Protein AF-A0A7H4PYS3-F1 (afdb_monomer_lite)

Secondary structure (DSSP, 8-state):
------S---------HHHHHHHTT---------------------------------------STT-SS--S------------------

Foldseek 3Di:
DDDPDPPPPPPPDPDPPVNVCVVVPHDPDDDDPPPPPDDDDDDPDDDDDDDDDDDDDDDDDDDWCPPDDDDDPTDDDDDDDDDDDDDDDDD

Sequence (91 aa):
MKTLMIKDLSHTEQLDGSAMRAVRGGYVFPTNNYFNFSPITVDTSKHVYADQSIASLMSVQVSTGDGSAFLNNVTSNVNPSIDAKNTINVS

Radius of gyration: 51.31 Å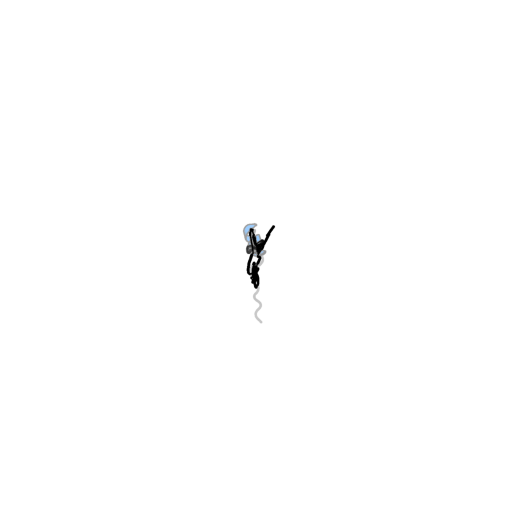; chains: 1; bounding box: 71×24×144 Å

Structure (mmCIF, N/CA/C/O backbone):
data_AF-A0A7H4PYS3-F1
#
_entry.id   AF-A0A7H4PYS3-F1
#
loop_
_atom_site.group_PDB
_atom_site.id
_atom_site.type_symbol
_atom_site.label_atom_id
_atom_site.label_alt_id
_atom_site.label_comp_id
_atom_site.label_asym_id
_atom_site.label_entity_id
_atom_site.label_seq_id
_atom_site.pdbx_PDB_ins_code
_atom_site.Cartn_x
_atom_site.Cartn_y
_atom_site.Cartn_z
_atom_site.occupancy
_atom_site.B_iso_or_equiv
_atom_site.auth_seq_id
_atom_site.auth_comp_id
_atom_site.auth_asym_id
_atom_site.auth_atom_id
_atom_site.pdbx_PDB_model_num
ATOM 1 N N . MET A 1 1 ? 28.999 -8.766 -104.320 1.00 47.69 1 MET A N 1
ATOM 2 C CA . MET A 1 1 ? 29.607 -8.130 -103.130 1.00 47.69 1 MET A CA 1
ATOM 3 C C . MET A 1 1 ? 30.440 -6.947 -103.594 1.00 47.69 1 MET A C 1
ATOM 5 O O . MET A 1 1 ? 31.257 -7.133 -104.485 1.00 47.69 1 MET A O 1
ATOM 9 N N . LYS A 1 2 ? 30.190 -5.739 -103.075 1.00 53.53 2 LYS A N 1
ATOM 10 C CA . LYS A 1 2 ? 30.911 -4.514 -103.450 1.00 53.53 2 LYS A CA 1
ATOM 11 C C . LYS A 1 2 ? 31.719 -4.074 -102.229 1.00 53.53 2 LYS A C 1
ATOM 13 O O . LYS A 1 2 ? 31.138 -3.632 -101.244 1.00 53.53 2 LYS A O 1
ATOM 18 N N . THR A 1 3 ? 33.027 -4.292 -102.261 1.00 65.06 3 THR A N 1
ATOM 19 C CA . THR A 1 3 ? 33.932 -3.922 -101.166 1.00 65.06 3 THR A CA 1
ATOM 20 C C . THR A 1 3 ? 34.085 -2.405 -101.143 1.00 65.06 3 THR A C 1
ATOM 22 O O . T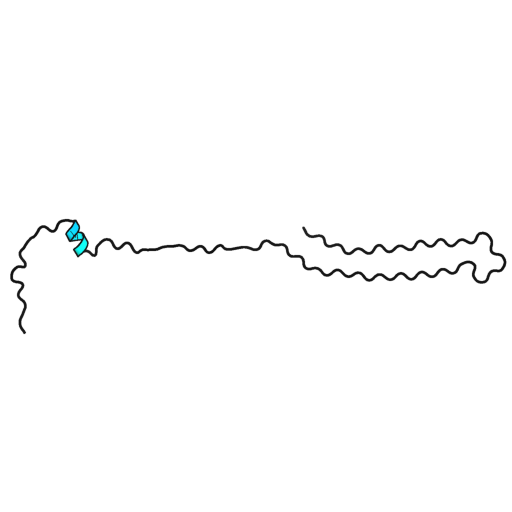HR A 1 3 ? 34.461 -1.807 -102.151 1.00 65.06 3 THR A O 1
ATOM 25 N N . LEU A 1 4 ? 33.771 -1.773 -100.010 1.00 69.56 4 LEU A N 1
ATOM 26 C CA . LEU A 1 4 ? 34.064 -0.361 -99.774 1.00 69.56 4 LEU A CA 1
ATOM 27 C C . LEU A 1 4 ? 35.578 -0.227 -99.585 1.00 69.56 4 LEU A C 1
ATOM 29 O O . LEU A 1 4 ? 36.108 -0.503 -98.513 1.00 69.56 4 LEU A O 1
ATOM 33 N N . MET A 1 5 ? 36.288 0.123 -100.654 1.00 69.75 5 MET A N 1
ATOM 34 C CA . MET A 1 5 ? 37.710 0.437 -100.576 1.00 69.75 5 MET A CA 1
ATOM 35 C C . MET A 1 5 ? 37.847 1.847 -99.992 1.00 69.75 5 MET A C 1
ATOM 37 O O . MET A 1 5 ? 37.418 2.820 -100.613 1.00 69.75 5 MET A O 1
ATOM 41 N N . ILE A 1 6 ? 38.392 1.947 -98.777 1.00 70.25 6 ILE A N 1
ATOM 42 C CA . ILE A 1 6 ? 38.695 3.232 -98.137 1.00 70.25 6 ILE A CA 1
ATOM 43 C C . ILE A 1 6 ? 39.795 3.889 -98.969 1.00 70.25 6 ILE A C 1
ATOM 45 O O . ILE A 1 6 ? 40.909 3.377 -99.042 1.00 70.25 6 ILE A O 1
ATOM 49 N N . LYS A 1 7 ? 39.445 4.976 -99.661 1.00 63.72 7 LYS A N 1
ATOM 50 C CA . LYS A 1 7 ? 40.302 5.590 -100.681 1.00 63.72 7 LYS A CA 1
ATOM 51 C C . LYS A 1 7 ? 41.451 6.416 -100.090 1.00 63.72 7 LYS A C 1
ATOM 53 O O . LYS A 1 7 ? 42.457 6.571 -100.764 1.00 63.72 7 LYS A O 1
ATOM 58 N N . ASP A 1 8 ? 41.333 6.830 -98.828 1.00 60.91 8 ASP A N 1
ATOM 59 C CA . ASP A 1 8 ? 42.347 7.589 -98.091 1.00 60.91 8 ASP A CA 1
ATOM 60 C C . ASP A 1 8 ? 42.436 7.089 -96.641 1.00 60.91 8 ASP A C 1
ATOM 62 O O . ASP A 1 8 ? 41.837 7.646 -95.726 1.00 60.91 8 ASP A O 1
ATOM 66 N N . LEU A 1 9 ? 43.167 5.991 -96.421 1.00 61.53 9 LEU A N 1
ATOM 67 C CA . LEU A 1 9 ? 43.550 5.544 -95.070 1.00 61.53 9 LEU A CA 1
ATOM 68 C C . LEU A 1 9 ? 44.858 6.214 -94.595 1.00 61.53 9 LEU A C 1
ATOM 70 O O . LEU A 1 9 ? 45.268 6.052 -93.451 1.00 61.53 9 LEU A O 1
ATOM 74 N N . SER A 1 10 ? 45.525 6.964 -95.477 1.00 58.28 10 SER A N 1
ATOM 75 C CA . SER A 1 10 ? 46.858 7.540 -95.270 1.00 58.28 10 SER A CA 1
ATOM 76 C C . SER A 1 10 ? 46.867 9.007 -94.835 1.00 58.28 10 SER A C 1
ATOM 78 O O . SER A 1 10 ? 47.934 9.618 -94.821 1.00 58.28 10 SER A O 1
ATOM 80 N N . HIS A 1 11 ? 45.730 9.597 -94.456 1.00 59.03 11 HIS A N 1
ATOM 81 C CA . HIS A 1 11 ? 45.762 10.890 -93.775 1.00 59.03 11 HIS A CA 1
ATOM 82 C C . HIS A 1 11 ? 46.241 10.696 -92.334 1.00 59.03 11 HIS A C 1
ATOM 84 O O . HIS A 1 11 ? 45.472 10.398 -91.425 1.00 59.03 11 HIS A O 1
ATOM 90 N N . THR A 1 12 ? 47.549 10.854 -92.130 1.00 57.44 12 THR A N 1
ATOM 91 C CA . THR A 1 12 ? 48.159 10.980 -90.805 1.00 57.44 12 THR A CA 1
ATOM 92 C C . THR A 1 12 ? 47.868 12.374 -90.254 1.00 57.44 12 THR A C 1
ATOM 94 O O . THR A 1 12 ? 48.754 13.225 -90.194 1.00 57.44 12 THR A O 1
ATOM 97 N N . GLU A 1 13 ? 46.616 12.648 -89.896 1.00 64.94 13 GLU A N 1
ATOM 98 C CA . GLU A 1 13 ? 46.314 13.820 -89.079 1.00 64.94 13 GLU A CA 1
ATOM 99 C C . GLU A 1 13 ? 46.837 13.563 -87.662 1.00 64.94 13 GLU A C 1
ATOM 101 O O . GLU A 1 13 ? 46.549 12.532 -87.046 1.00 64.94 13 GLU A O 1
ATOM 106 N N . GLN A 1 14 ? 47.662 14.480 -87.149 1.00 67.62 14 GLN A N 1
ATOM 107 C CA . GLN A 1 14 ? 48.077 14.448 -85.751 1.00 67.62 14 GLN A CA 1
ATOM 108 C C . GLN A 1 14 ? 46.851 14.749 -84.890 1.00 67.62 14 GLN A C 1
ATOM 110 O O . GLN A 1 14 ? 46.469 15.900 -84.696 1.00 67.62 14 GLN A O 1
ATOM 115 N N . LEU A 1 15 ? 46.213 13.693 -84.392 1.00 71.25 15 LEU A N 1
ATOM 116 C CA . LEU A 1 15 ? 45.161 13.814 -83.396 1.00 71.25 15 LEU A CA 1
ATOM 117 C C . LEU A 1 15 ? 45.777 14.367 -82.108 1.00 71.25 15 LEU A C 1
ATOM 119 O O . LEU A 1 15 ? 46.597 13.705 -81.468 1.00 71.25 15 LEU A O 1
ATOM 123 N N . ASP A 1 16 ? 45.369 15.576 -81.724 1.00 79.25 16 ASP A N 1
ATOM 124 C CA . ASP A 1 16 ? 45.722 16.159 -80.430 1.00 79.25 16 ASP A CA 1
ATOM 125 C C . ASP A 1 16 ? 45.256 15.244 -79.278 1.00 79.25 16 ASP A C 1
ATOM 127 O O . ASP A 1 16 ? 44.292 14.476 -79.396 1.00 79.25 16 ASP A O 1
ATOM 131 N N . GLY A 1 17 ? 45.942 15.319 -78.135 1.00 74.00 17 GLY A N 1
ATOM 132 C CA . GLY A 1 17 ? 45.702 14.486 -76.960 1.00 74.00 17 GLY A CA 1
ATOM 133 C C . GLY A 1 17 ? 44.241 14.497 -76.502 1.00 74.00 17 GLY A C 1
ATOM 134 O O . GLY A 1 17 ? 43.747 13.477 -76.023 1.00 74.00 17 GLY A O 1
ATOM 135 N N . SER A 1 18 ? 43.521 15.604 -76.710 1.00 74.50 18 SER A N 1
ATOM 136 C CA . SER A 1 18 ? 42.080 15.701 -76.448 1.00 74.50 18 SER A CA 1
ATOM 137 C C . SER A 1 18 ? 41.250 14.770 -77.345 1.00 74.50 18 SER A C 1
ATOM 139 O O . SER A 1 18 ? 40.441 13.981 -76.850 1.00 74.50 18 SER A O 1
ATOM 141 N N . ALA A 1 19 ? 41.510 14.772 -78.654 1.00 75.00 19 ALA A N 1
ATOM 142 C CA . ALA A 1 19 ? 40.834 13.891 -79.605 1.00 75.00 19 ALA A CA 1
ATOM 143 C C . ALA A 1 19 ? 41.175 12.413 -79.338 1.00 75.00 19 ALA A C 1
ATOM 145 O O . ALA A 1 19 ? 40.297 11.549 -79.355 1.00 75.00 19 ALA A O 1
ATOM 146 N N . MET A 1 20 ? 42.426 12.127 -78.958 1.00 77.62 20 MET A N 1
ATOM 147 C CA . MET A 1 20 ? 42.857 10.781 -78.560 1.00 77.62 20 MET A CA 1
ATOM 148 C C . MET A 1 20 ? 42.180 10.267 -77.280 1.00 77.62 20 MET A C 1
ATOM 150 O O . MET A 1 20 ? 42.162 9.053 -77.061 1.00 77.62 20 MET A O 1
ATOM 154 N N . ARG A 1 21 ? 41.631 11.142 -76.424 1.00 72.44 21 ARG A N 1
ATOM 155 C CA . ARG A 1 21 ? 40.827 10.732 -75.254 1.00 72.44 21 ARG A CA 1
ATOM 156 C C . ARG A 1 21 ? 39.414 10.323 -75.654 1.00 72.44 21 ARG A C 1
ATOM 158 O O . ARG A 1 21 ? 38.897 9.366 -75.085 1.00 72.44 21 ARG A O 1
ATOM 165 N N . ALA A 1 22 ? 38.817 10.985 -76.644 1.00 73.38 22 ALA A N 1
ATOM 166 C CA . ALA A 1 22 ? 37.498 10.618 -77.161 1.00 73.38 22 ALA A CA 1
ATOM 167 C C . ALA A 1 22 ? 37.513 9.229 -77.825 1.00 73.38 22 ALA A C 1
ATOM 169 O O . ALA A 1 22 ? 36.640 8.412 -77.547 1.00 73.38 22 ALA A O 1
ATOM 170 N N . VAL A 1 23 ? 38.560 8.916 -78.603 1.00 72.62 23 VAL A N 1
ATOM 171 C CA . VAL A 1 23 ? 38.755 7.585 -79.219 1.00 72.62 23 VAL A CA 1
ATOM 172 C C . VAL A 1 23 ? 38.826 6.466 -78.169 1.00 72.62 23 VAL A C 1
ATOM 174 O O . VAL A 1 23 ? 38.371 5.354 -78.417 1.00 72.62 23 VAL A O 1
ATOM 177 N N . ARG A 1 24 ? 39.371 6.753 -76.979 1.00 68.44 24 ARG A N 1
ATOM 178 C CA . ARG A 1 24 ? 39.557 5.774 -75.891 1.00 68.44 24 ARG A CA 1
ATOM 179 C C . ARG A 1 24 ? 38.391 5.714 -74.893 1.00 68.44 24 ARG A C 1
ATOM 181 O O . ARG A 1 24 ? 38.535 5.086 -73.851 1.00 68.44 24 ARG A O 1
ATOM 188 N N . GLY A 1 25 ? 37.254 6.346 -75.195 1.00 68.69 25 GLY A N 1
ATOM 189 C CA . GLY A 1 25 ? 36.047 6.285 -74.358 1.00 68.69 25 GLY A CA 1
ATOM 190 C C . GLY A 1 25 ? 35.922 7.374 -73.285 1.00 68.69 25 GLY A C 1
ATOM 191 O O . GLY A 1 25 ? 35.019 7.301 -72.458 1.00 68.69 25 GLY A O 1
ATOM 192 N N . GLY A 1 26 ? 36.771 8.408 -73.303 1.00 67.44 26 GLY A N 1
ATOM 193 C CA . GLY A 1 26 ? 36.673 9.540 -72.378 1.00 67.44 26 GLY A CA 1
ATOM 194 C C . GLY A 1 26 ? 36.895 9.180 -70.900 1.00 67.44 26 GLY A C 1
ATOM 195 O O . GLY A 1 26 ? 37.266 8.065 -70.544 1.00 67.44 26 GLY A O 1
ATOM 196 N N . TYR A 1 27 ? 36.714 10.163 -70.015 1.00 61.22 27 TYR A N 1
ATOM 197 C CA . TYR A 1 27 ? 36.764 9.943 -68.568 1.00 61.22 27 TYR A CA 1
ATOM 198 C C . TYR A 1 27 ? 35.402 9.433 -68.093 1.00 61.22 27 TYR A C 1
ATOM 200 O O . TYR A 1 27 ? 34.479 10.215 -67.870 1.00 61.22 27 TYR A O 1
ATOM 208 N N . VAL A 1 28 ? 35.268 8.120 -67.938 1.00 60.94 28 VAL A N 1
ATOM 209 C CA . VAL A 1 28 ? 34.121 7.530 -67.243 1.00 60.94 28 VAL A CA 1
ATOM 210 C C . VAL A 1 28 ? 34.388 7.645 -65.742 1.00 60.94 28 VAL A C 1
ATOM 212 O O . VAL A 1 28 ? 35.043 6.792 -65.153 1.00 60.94 28 VAL A O 1
ATOM 215 N N . PHE A 1 29 ? 33.915 8.725 -65.117 1.00 60.97 29 PHE A N 1
ATOM 216 C CA . PHE A 1 29 ? 33.700 8.753 -63.669 1.00 60.97 29 PHE A CA 1
ATOM 217 C C . PHE A 1 29 ? 32.301 8.186 -63.401 1.00 60.97 29 PHE A C 1
ATOM 219 O O . PHE A 1 29 ? 31.324 8.899 -63.642 1.00 60.97 29 PHE A O 1
ATOM 226 N N . PRO A 1 30 ? 32.150 6.931 -62.933 1.00 59.97 30 PRO A N 1
ATOM 227 C CA . PRO A 1 30 ? 30.857 6.481 -62.459 1.00 59.97 30 PRO A CA 1
ATOM 228 C C . PRO A 1 30 ? 30.473 7.302 -61.222 1.00 59.97 30 PRO A C 1
ATOM 230 O O . PRO A 1 30 ? 31.181 7.380 -60.219 1.00 59.97 30 PRO A O 1
ATOM 233 N N . THR A 1 31 ? 29.348 7.975 -61.397 1.00 61.88 31 THR A N 1
ATOM 234 C CA . THR A 1 31 ? 28.646 8.899 -60.518 1.00 61.88 31 THR A CA 1
ATOM 235 C C . THR A 1 31 ? 28.032 8.205 -59.300 1.00 61.88 31 THR A C 1
ATOM 237 O O . THR A 1 31 ? 27.570 7.074 -59.414 1.00 61.88 31 THR A O 1
ATOM 240 N N . ASN A 1 32 ? 27.886 8.961 -58.206 1.00 58.03 32 ASN A N 1
ATOM 241 C CA . ASN A 1 32 ? 26.957 8.732 -57.089 1.00 58.03 32 ASN A CA 1
ATOM 242 C C . ASN A 1 32 ? 27.246 7.555 -56.145 1.00 58.03 32 ASN A C 1
ATOM 244 O O . ASN A 1 32 ? 26.609 6.513 -56.224 1.00 58.03 32 ASN A O 1
ATOM 248 N N . ASN A 1 33 ? 28.064 7.807 -55.120 1.00 53.44 33 ASN A N 1
ATOM 249 C CA . ASN A 1 33 ? 27.945 7.102 -53.840 1.00 53.44 33 ASN A CA 1
ATOM 250 C C . ASN A 1 33 ? 27.377 8.060 -52.788 1.00 53.44 33 ASN A C 1
ATOM 252 O O . ASN A 1 33 ? 28.086 8.551 -51.911 1.00 53.44 33 ASN A O 1
ATOM 256 N N . TYR A 1 34 ? 26.079 8.348 -52.891 1.00 57.22 34 TYR A N 1
ATOM 257 C CA . TYR A 1 34 ? 25.333 8.906 -51.768 1.00 57.22 34 TYR A CA 1
ATOM 258 C C . TYR A 1 34 ? 25.125 7.783 -50.747 1.00 57.22 34 TYR A C 1
ATOM 260 O O . TYR A 1 34 ? 24.172 7.014 -50.849 1.00 57.22 34 TYR A O 1
ATOM 268 N N . PHE A 1 35 ? 26.029 7.656 -49.775 1.00 61.72 35 PHE A N 1
ATOM 269 C CA . PHE A 1 35 ? 25.774 6.819 -48.605 1.00 61.72 35 PHE A CA 1
ATOM 270 C C . PHE A 1 35 ? 24.642 7.456 -47.793 1.00 61.72 35 PHE A C 1
ATOM 272 O O . PHE A 1 35 ? 24.837 8.446 -47.092 1.00 61.72 35 PHE A O 1
ATOM 279 N N . ASN A 1 36 ? 23.435 6.910 -47.930 1.00 61.38 36 ASN A N 1
ATOM 280 C CA . ASN A 1 36 ? 22.282 7.313 -47.140 1.00 61.38 36 ASN A CA 1
ATOM 281 C C . ASN A 1 36 ? 22.334 6.565 -45.800 1.00 61.38 36 ASN A C 1
ATOM 283 O O . ASN A 1 36 ? 21.826 5.452 -45.671 1.00 61.38 36 ASN A O 1
ATOM 287 N N . PHE A 1 37 ? 23.010 7.145 -44.808 1.00 63.56 37 PHE A N 1
ATOM 288 C CA . PHE A 1 37 ? 22.902 6.673 -43.431 1.00 63.56 37 PHE A CA 1
ATOM 289 C C . PHE A 1 37 ? 21.578 7.192 -42.869 1.00 63.56 37 PHE A C 1
ATOM 291 O O . PHE A 1 37 ? 21.512 8.301 -42.341 1.00 63.56 37 PHE A O 1
ATOM 298 N N . SER A 1 38 ? 20.506 6.413 -43.028 1.00 68.75 38 SER A N 1
ATOM 299 C CA . SER A 1 38 ? 19.275 6.665 -42.277 1.00 68.75 38 SER A CA 1
ATOM 300 C C . SER A 1 38 ? 19.623 6.677 -40.781 1.00 68.75 38 SER A C 1
ATOM 302 O O . SER A 1 38 ? 20.348 5.779 -40.337 1.00 68.75 38 SER A O 1
ATOM 304 N N . PRO A 1 39 ? 19.181 7.675 -39.997 1.00 69.44 39 PRO A N 1
ATOM 305 C CA . PRO A 1 39 ? 19.507 7.730 -38.581 1.00 69.44 39 PRO A CA 1
ATOM 306 C C . PRO A 1 39 ? 18.965 6.485 -37.866 1.00 69.44 39 PRO A C 1
ATOM 308 O O . PRO A 1 39 ? 17.764 6.224 -37.867 1.00 69.44 39 PRO A O 1
ATOM 311 N N . ILE A 1 40 ? 19.863 5.715 -37.246 1.00 71.50 40 ILE A N 1
ATOM 312 C CA . ILE A 1 40 ? 19.503 4.628 -36.332 1.00 71.50 40 ILE A CA 1
ATOM 313 C C . ILE A 1 40 ? 19.135 5.281 -35.001 1.00 71.50 40 ILE A C 1
ATOM 315 O O . ILE A 1 40 ? 20.005 5.750 -34.268 1.00 71.50 40 ILE A O 1
ATOM 319 N N . THR A 1 41 ? 17.845 5.338 -34.690 1.00 76.12 41 THR A N 1
ATOM 320 C CA . THR A 1 41 ? 17.362 5.767 -33.375 1.00 76.12 41 THR A CA 1
ATOM 321 C C . THR A 1 41 ? 17.321 4.563 -32.441 1.00 76.12 41 THR A C 1
ATOM 323 O O . THR A 1 41 ? 16.577 3.615 -32.691 1.00 76.12 41 THR A O 1
ATOM 326 N N . VAL A 1 42 ? 18.116 4.594 -31.370 1.00 72.19 42 VAL A N 1
ATOM 327 C CA . VAL A 1 42 ? 18.054 3.609 -30.282 1.00 72.19 42 VAL A CA 1
ATOM 328 C C . VAL A 1 42 ? 17.227 4.215 -29.158 1.00 72.19 42 VAL A C 1
ATOM 330 O O . VAL A 1 42 ? 17.593 5.257 -28.617 1.00 72.19 42 VAL A O 1
ATOM 333 N N . ASP A 1 43 ? 16.109 3.575 -28.830 1.00 75.00 43 ASP A N 1
ATOM 334 C CA . ASP A 1 43 ? 15.290 3.955 -27.685 1.00 75.00 43 ASP A CA 1
ATOM 335 C C . ASP A 1 43 ? 15.981 3.504 -26.389 1.00 75.00 43 ASP A C 1
ATOM 337 O O . ASP A 1 43 ? 16.198 2.312 -26.166 1.00 75.00 43 ASP A O 1
ATOM 341 N N . THR A 1 44 ? 16.383 4.464 -25.558 1.00 75.50 44 THR A N 1
ATOM 342 C CA . THR A 1 44 ? 17.022 4.232 -24.252 1.00 75.50 44 THR A CA 1
ATOM 343 C C . THR A 1 44 ? 16.046 4.403 -23.089 1.00 75.50 44 THR A C 1
ATOM 345 O O . THR A 1 44 ? 16.459 4.439 -21.926 1.00 75.50 44 THR A O 1
ATOM 348 N N . SER A 1 45 ? 14.750 4.521 -23.382 1.00 77.06 45 SER A N 1
ATOM 349 C CA . SER A 1 45 ? 13.717 4.739 -22.379 1.00 77.06 45 SER A CA 1
ATOM 350 C C . SER A 1 45 ? 13.599 3.533 -21.443 1.00 77.06 45 SER A C 1
ATOM 352 O O . SER A 1 45 ? 13.349 2.402 -21.859 1.00 77.06 45 SER A O 1
ATOM 354 N N . LYS A 1 46 ? 13.747 3.773 -20.137 1.00 74.31 46 LYS A N 1
ATOM 355 C CA . LYS A 1 46 ? 13.413 2.793 -19.097 1.00 74.31 46 LYS A CA 1
ATOM 356 C C . LYS A 1 46 ? 11.910 2.858 -18.838 1.00 74.31 46 LYS A C 1
ATOM 358 O O . LYS A 1 46 ? 11.449 3.687 -18.056 1.00 74.31 46 LYS A O 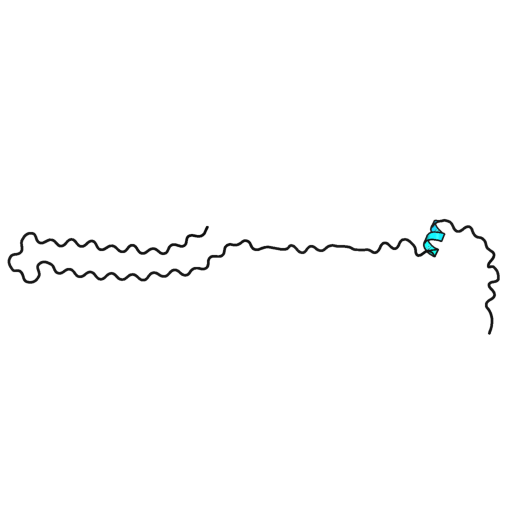1
ATOM 363 N N . HIS A 1 47 ? 11.136 2.015 -19.512 1.00 82.31 47 HIS A N 1
ATOM 364 C CA . HIS A 1 47 ? 9.698 1.937 -19.269 1.00 82.31 47 HIS A CA 1
ATOM 365 C C . HIS A 1 47 ? 9.394 1.018 -18.087 1.00 82.31 47 HIS A C 1
ATOM 367 O O . HIS A 1 47 ? 9.781 -0.149 -18.080 1.00 82.31 47 HIS A O 1
ATOM 373 N N . VAL A 1 48 ? 8.667 1.545 -17.102 1.00 81.00 48 VAL A N 1
ATOM 374 C CA . VAL A 1 48 ? 8.114 0.758 -15.999 1.00 81.00 48 VAL A CA 1
ATOM 375 C C . VAL A 1 48 ? 6.601 0.840 -16.077 1.00 81.00 48 VAL A C 1
ATOM 377 O O . VAL A 1 48 ? 6.011 1.892 -15.845 1.00 81.00 48 VAL A O 1
ATOM 380 N N . TYR A 1 49 ? 5.988 -0.287 -16.418 1.00 88.50 49 TYR A N 1
ATOM 381 C CA . TYR A 1 49 ? 4.546 -0.477 -16.367 1.00 88.50 49 TYR A CA 1
ATOM 382 C C . TYR A 1 49 ? 4.242 -1.297 -15.119 1.00 88.50 49 TYR A C 1
ATOM 384 O O . TYR A 1 49 ? 4.645 -2.455 -15.029 1.00 88.50 49 TYR A O 1
ATOM 392 N N . ALA A 1 50 ? 3.589 -0.685 -14.135 1.00 87.00 50 ALA A N 1
ATOM 393 C CA . ALA A 1 50 ? 3.260 -1.350 -12.885 1.00 87.00 50 ALA A CA 1
ATOM 394 C C . ALA A 1 50 ? 1.865 -0.938 -12.420 1.00 87.00 50 ALA A C 1
ATOM 396 O O . ALA A 1 50 ? 1.597 0.246 -12.220 1.00 87.00 50 ALA A O 1
ATOM 397 N N . ASP A 1 51 ? 1.015 -1.936 -12.204 1.00 90.69 51 ASP A N 1
ATOM 398 C CA . ASP A 1 51 ? -0.263 -1.780 -11.522 1.00 90.69 51 ASP A CA 1
ATOM 399 C C . ASP A 1 51 ? -0.064 -2.080 -10.037 1.00 90.69 51 ASP A C 1
ATOM 401 O O . ASP A 1 51 ? 0.445 -3.138 -9.660 1.00 90.69 51 ASP A O 1
ATOM 405 N N . GLN A 1 52 ? -0.451 -1.144 -9.174 1.00 89.88 52 GLN A N 1
ATOM 406 C CA . GLN A 1 52 ? -0.331 -1.297 -7.730 1.00 89.88 52 GLN A CA 1
ATOM 407 C C . GLN A 1 52 ? -1.696 -1.133 -7.064 1.00 89.88 52 GLN A C 1
ATOM 409 O O . GLN A 1 52 ? -2.232 -0.031 -6.969 1.00 89.88 52 GLN A O 1
ATOM 414 N N . SER A 1 53 ? -2.250 -2.236 -6.562 1.00 94.19 53 SER A N 1
ATOM 415 C CA . SER A 1 53 ? -3.515 -2.258 -5.822 1.00 94.19 53 SER A CA 1
ATOM 416 C C . SER A 1 53 ? -3.287 -2.676 -4.372 1.00 94.19 53 SER A C 1
ATOM 418 O O . SER A 1 53 ? -2.650 -3.697 -4.123 1.00 94.19 53 SER A O 1
ATOM 420 N N . ILE A 1 54 ? -3.839 -1.921 -3.422 1.00 93.56 54 ILE A N 1
ATOM 421 C CA . ILE A 1 54 ? -3.892 -2.293 -2.002 1.00 93.56 54 ILE A CA 1
ATOM 422 C C . ILE A 1 54 ? -5.350 -2.422 -1.591 1.00 93.56 54 ILE A C 1
ATOM 424 O O . ILE A 1 54 ? -6.139 -1.503 -1.801 1.00 93.56 54 ILE A O 1
ATOM 428 N N . ALA A 1 55 ? -5.679 -3.540 -0.951 1.00 94.12 55 ALA A N 1
ATOM 429 C CA . ALA A 1 55 ? -6.937 -3.734 -0.249 1.00 94.12 55 ALA A CA 1
ATOM 430 C C . ALA A 1 55 ? -6.625 -4.040 1.219 1.00 94.12 55 ALA A C 1
ATOM 432 O O . ALA A 1 55 ? -6.063 -5.088 1.532 1.00 94.12 55 ALA A O 1
ATOM 433 N N . SER A 1 56 ? -6.964 -3.116 2.116 1.00 92.62 56 SER A N 1
ATOM 434 C CA . SER A 1 56 ? -6.794 -3.282 3.558 1.00 92.62 56 SER A CA 1
ATOM 435 C C . SER A 1 56 ? -8.153 -3.299 4.252 1.00 92.62 56 SER A C 1
ATOM 437 O O . SER A 1 56 ? -9.027 -2.480 3.975 1.00 92.62 56 SER A O 1
ATOM 439 N N . LEU A 1 57 ? -8.336 -4.256 5.161 1.00 94.38 57 LEU A N 1
ATOM 440 C CA . LEU A 1 57 ? -9.521 -4.367 6.005 1.00 94.38 57 LEU A CA 1
ATOM 441 C C . LEU A 1 57 ? -9.075 -4.403 7.465 1.00 94.38 57 LEU A C 1
ATOM 443 O O . LEU A 1 57 ? -8.247 -5.231 7.841 1.00 94.38 57 LEU A O 1
ATOM 447 N N . MET A 1 58 ? -9.655 -3.529 8.286 1.00 93.12 58 MET A N 1
ATOM 448 C CA . MET A 1 58 ? -9.471 -3.529 9.734 1.00 93.12 58 MET A CA 1
ATOM 449 C C . MET A 1 58 ? -10.798 -3.836 10.410 1.00 93.12 58 MET A C 1
ATOM 451 O O . MET A 1 58 ? -11.770 -3.117 10.200 1.00 93.12 58 MET A O 1
ATOM 455 N N . SER A 1 59 ? -10.832 -4.869 11.246 1.00 94.56 59 SER A N 1
ATOM 456 C CA . SER A 1 59 ? -11.985 -5.169 12.094 1.00 94.56 59 SER A CA 1
ATOM 457 C C . SER A 1 59 ? -11.538 -5.161 13.545 1.00 94.56 59 SER A C 1
ATOM 459 O O . SER A 1 59 ? -10.716 -5.982 13.948 1.00 94.56 59 SER A O 1
ATOM 461 N N . VAL A 1 60 ? -12.065 -4.216 14.321 1.00 93.25 60 VAL A N 1
ATOM 462 C CA . VAL A 1 60 ? -11.724 -4.022 15.732 1.00 93.25 60 VAL A CA 1
ATOM 463 C C . VAL A 1 60 ? -13.004 -4.129 16.542 1.00 93.25 60 VAL A C 1
ATOM 465 O O . VAL A 1 60 ? -13.941 -3.362 16.339 1.00 93.25 60 VAL A O 1
ATOM 468 N N . GLN A 1 61 ? -13.042 -5.103 17.446 1.00 93.56 61 GLN A N 1
ATOM 469 C CA . GLN A 1 61 ? -14.149 -5.322 18.370 1.00 93.56 61 GLN A CA 1
ATOM 470 C C . GLN A 1 61 ? -13.631 -5.130 19.791 1.00 93.56 61 GLN A C 1
ATOM 472 O O . GLN A 1 61 ? -12.606 -5.698 20.165 1.00 93.56 61 GLN A O 1
ATOM 477 N N . VAL A 1 62 ? -14.328 -4.302 20.565 1.00 90.19 62 VAL A N 1
ATOM 478 C CA . VAL A 1 62 ? -13.934 -3.923 21.924 1.00 90.19 62 VAL A CA 1
ATOM 479 C C . VAL A 1 62 ? -15.160 -4.082 22.811 1.00 90.19 62 VAL A C 1
ATOM 481 O O . VAL A 1 62 ? -16.131 -3.350 22.649 1.00 90.19 62 VAL A O 1
ATOM 484 N N . SER A 1 63 ? -15.125 -5.051 23.726 1.00 90.75 63 SER A N 1
ATOM 485 C CA . SER A 1 63 ? -16.130 -5.204 24.782 1.00 90.75 63 SER A CA 1
ATOM 486 C C . SER A 1 63 ? -15.494 -4.803 26.105 1.00 90.75 63 SER A C 1
ATOM 488 O O . SER A 1 63 ? -14.403 -5.262 26.446 1.00 90.75 63 SER A O 1
ATOM 490 N N . THR A 1 64 ? -16.094 -3.855 26.817 1.00 89.00 64 THR A N 1
ATOM 491 C CA . THR A 1 64 ? -15.498 -3.261 28.018 1.00 89.00 64 THR A CA 1
ATOM 492 C C . THR A 1 64 ? -16.580 -2.930 29.016 1.00 89.00 64 THR A C 1
ATOM 494 O O . THR A 1 64 ? -17.520 -2.213 28.694 1.00 89.00 64 THR A O 1
ATOM 497 N N . GLY A 1 65 ? -16.435 -3.453 30.231 1.00 85.62 65 GLY A N 1
ATOM 498 C CA . GLY A 1 65 ? -17.449 -3.303 31.269 1.00 85.62 65 GLY A CA 1
ATOM 499 C C . GLY A 1 65 ? -18.742 -4.082 31.004 1.00 85.62 65 GLY A C 1
ATOM 500 O O . GLY A 1 65 ? -19.768 -3.769 31.600 1.00 85.62 65 GLY A O 1
ATOM 501 N N . ASP A 1 66 ? -18.704 -5.091 30.132 1.00 87.94 66 ASP A N 1
ATOM 502 C CA . ASP A 1 66 ? -19.867 -5.930 29.854 1.00 87.94 66 ASP A CA 1
ATOM 503 C C . ASP A 1 66 ? -20.194 -6.840 31.054 1.00 87.94 66 ASP A C 1
ATOM 505 O O . ASP A 1 66 ? -19.305 -7.393 31.708 1.00 87.94 66 ASP A O 1
ATOM 509 N N . GLY A 1 67 ? -21.482 -6.952 31.378 1.00 84.31 67 GLY A N 1
ATOM 510 C CA . GLY A 1 67 ? -21.995 -7.822 32.440 1.00 84.31 67 GLY A CA 1
ATOM 511 C C . GLY A 1 67 ? -21.661 -7.445 33.893 1.00 84.31 67 GLY A C 1
ATOM 512 O O . GLY A 1 67 ? -21.817 -8.296 34.766 1.00 84.31 67 GLY A O 1
ATOM 513 N N . SER A 1 68 ? -21.206 -6.223 34.202 1.00 86.50 68 SER A N 1
ATOM 514 C CA . SER A 1 68 ? -20.770 -5.877 35.571 1.00 86.50 68 SER A CA 1
ATOM 515 C C . SER A 1 68 ? -21.522 -4.690 36.193 1.00 86.50 68 SER A C 1
ATOM 517 O O . SER A 1 68 ? -21.671 -3.634 35.589 1.00 86.50 68 SER A O 1
ATOM 519 N N . ALA A 1 69 ? -21.972 -4.862 37.444 1.00 79.62 69 ALA A N 1
ATOM 520 C CA . ALA A 1 69 ? -22.850 -3.923 38.157 1.00 79.62 69 ALA A CA 1
ATOM 521 C C . ALA A 1 69 ? -22.120 -2.861 39.012 1.00 79.62 69 ALA A C 1
ATOM 523 O O . ALA A 1 69 ? -22.742 -1.885 39.419 1.00 79.62 69 ALA A O 1
ATOM 524 N N . PHE A 1 70 ? -20.813 -3.020 39.270 1.00 83.75 70 PHE A N 1
ATOM 525 C CA . PHE A 1 70 ? -20.012 -2.089 40.088 1.00 83.75 70 PHE A CA 1
ATOM 526 C C . PHE A 1 70 ? -18.586 -1.919 39.545 1.00 83.75 70 PHE A C 1
ATOM 528 O O . PHE A 1 70 ? -17.598 -2.168 40.236 1.00 83.75 70 PHE A O 1
ATOM 535 N N . LEU A 1 71 ? -18.467 -1.527 38.278 1.00 84.69 71 LEU A N 1
ATOM 536 C CA . LEU A 1 71 ? -17.174 -1.191 37.681 1.00 84.69 71 LEU A CA 1
ATOM 537 C C . LEU A 1 71 ? -16.776 0.230 38.087 1.00 84.69 71 LEU A C 1
ATOM 539 O O . LEU A 1 71 ? -17.543 1.172 37.898 1.00 84.69 71 LEU A O 1
ATOM 543 N N . ASN A 1 72 ? -15.556 0.394 38.586 1.00 88.44 72 ASN A N 1
ATOM 544 C CA . ASN A 1 72 ? -14.917 1.695 38.740 1.00 88.44 72 ASN A CA 1
ATOM 545 C C . ASN A 1 72 ? -13.601 1.689 37.955 1.00 88.44 72 ASN A C 1
ATOM 547 O O . ASN A 1 72 ? -12.889 0.686 37.953 1.00 88.44 72 ASN A O 1
ATOM 551 N N . ASN A 1 73 ? -13.273 2.811 37.317 1.00 86.56 73 ASN A N 1
ATOM 552 C CA . ASN A 1 73 ? -11.993 3.033 36.646 1.00 86.56 73 ASN A CA 1
ATOM 553 C C . ASN A 1 73 ? -11.678 2.083 35.468 1.00 86.56 73 ASN A C 1
ATOM 555 O O . ASN A 1 73 ? -10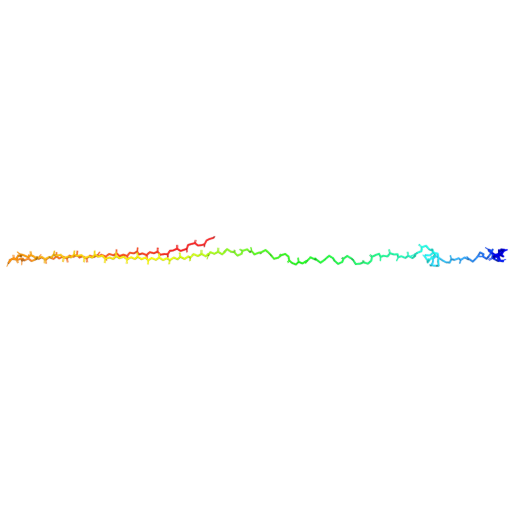.520 1.729 35.240 1.00 86.56 73 ASN A O 1
ATOM 559 N N . VAL A 1 74 ? -12.698 1.679 34.706 1.00 88.50 74 VAL A N 1
ATOM 560 C CA . VAL A 1 74 ? -12.540 0.790 33.546 1.00 88.50 74 VAL A CA 1
ATOM 561 C C . VAL A 1 74 ? -12.261 1.596 32.289 1.00 88.50 74 VAL A C 1
ATOM 563 O O . VAL A 1 74 ? -13.089 2.392 31.851 1.00 88.50 74 VAL A O 1
ATOM 566 N N . THR A 1 75 ? -11.093 1.372 31.699 1.00 91.12 75 THR A N 1
ATOM 567 C CA . THR A 1 75 ? -10.650 2.048 30.482 1.00 91.12 75 THR A CA 1
ATOM 568 C C . THR A 1 75 ? -10.207 1.023 29.449 1.00 91.12 75 THR A C 1
ATOM 570 O O . THR A 1 75 ? -9.444 0.108 29.749 1.00 91.12 75 THR A O 1
ATOM 573 N N . SER A 1 76 ? -10.668 1.203 28.213 1.00 89.44 76 SER A N 1
ATOM 574 C CA . SER A 1 76 ? -10.166 0.461 27.059 1.00 89.44 76 SER A CA 1
ATOM 575 C C . SER A 1 76 ? -9.547 1.429 26.082 1.00 89.44 76 SER A C 1
ATOM 577 O O . SER A 1 76 ? -10.222 2.293 25.530 1.00 89.44 76 SER A O 1
ATOM 579 N N . ASN A 1 77 ? -8.239 1.292 25.902 1.00 93.38 77 ASN A N 1
ATOM 580 C CA . ASN A 1 77 ? -7.469 2.102 24.978 1.00 93.38 77 ASN A CA 1
ATOM 581 C C . ASN A 1 77 ? -7.107 1.244 23.768 1.00 93.38 77 ASN A C 1
ATOM 583 O O . ASN A 1 77 ? -6.358 0.275 23.891 1.00 93.38 77 ASN A O 1
ATOM 587 N N . VAL A 1 78 ? -7.671 1.581 22.614 1.00 91.25 78 VAL A N 1
ATOM 588 C CA . VAL A 1 78 ? -7.537 0.792 21.392 1.00 91.25 78 VAL A CA 1
ATOM 589 C C . VAL A 1 78 ? -7.043 1.717 20.291 1.00 91.25 78 VAL A C 1
ATOM 591 O O . VAL A 1 78 ? -7.765 2.606 19.856 1.00 91.25 78 VAL A O 1
ATOM 594 N N . ASN A 1 79 ? -5.796 1.499 19.863 1.00 93.81 79 ASN A N 1
ATOM 595 C CA . ASN A 1 79 ? -5.086 2.332 18.886 1.00 93.81 79 ASN A CA 1
ATOM 596 C C . ASN A 1 79 ? -4.683 1.497 17.662 1.00 93.81 79 ASN A C 1
ATOM 598 O O . ASN A 1 79 ? -3.508 1.153 17.511 1.00 93.81 79 ASN A O 1
ATOM 602 N N . PRO A 1 80 ? -5.646 1.093 16.819 1.00 92.31 80 PRO A N 1
ATOM 603 C CA . PRO A 1 80 ? -5.350 0.273 15.663 1.00 92.31 80 PRO A CA 1
ATOM 604 C C . PRO A 1 80 ? -4.789 1.164 14.543 1.00 92.31 80 PRO A C 1
ATOM 606 O O . PRO A 1 80 ? -5.286 2.263 14.299 1.00 92.31 80 PRO A O 1
ATOM 609 N N . SER A 1 81 ? -3.736 0.704 13.871 1.00 95.12 81 SER A N 1
ATOM 610 C CA . SER A 1 81 ? -3.075 1.444 12.795 1.00 95.12 81 SER A CA 1
ATOM 611 C C . SER A 1 81 ? -2.832 0.524 11.608 1.00 95.12 81 SER A C 1
ATOM 613 O O . SER A 1 81 ? -2.323 -0.585 11.776 1.00 95.12 81 SER A O 1
ATOM 615 N N . ILE A 1 82 ? -3.196 0.990 10.413 1.00 92.81 82 ILE A N 1
ATOM 616 C CA . ILE A 1 82 ? -2.848 0.351 9.145 1.00 92.81 82 ILE A CA 1
ATOM 617 C C . ILE A 1 82 ? -1.984 1.327 8.361 1.00 92.81 82 ILE A C 1
ATOM 619 O O . ILE A 1 82 ? -2.443 2.397 7.969 1.00 92.81 82 ILE A O 1
ATOM 623 N N . ASP A 1 83 ? -0.748 0.917 8.101 1.00 94.94 83 ASP A N 1
ATOM 624 C CA . ASP A 1 83 ? 0.157 1.578 7.169 1.00 94.94 83 ASP A CA 1
ATOM 625 C C . ASP A 1 83 ? 0.325 0.668 5.951 1.00 94.94 83 ASP A C 1
ATOM 627 O O . ASP A 1 83 ? 1.056 -0.322 5.991 1.00 94.94 83 ASP A O 1
ATOM 631 N N . ALA A 1 84 ? -0.426 0.956 4.889 1.00 92.81 84 ALA A N 1
ATOM 632 C CA . ALA A 1 84 ? -0.372 0.201 3.646 1.00 92.81 84 ALA A CA 1
ATOM 633 C C . ALA A 1 84 ? 0.258 1.073 2.557 1.00 92.81 84 ALA A C 1
ATOM 635 O O . ALA A 1 84 ? -0.246 2.153 2.246 1.00 92.81 84 ALA A O 1
ATOM 636 N N . LYS A 1 85 ? 1.371 0.607 1.983 1.00 93.69 85 LYS A N 1
ATOM 637 C CA . LYS A 1 85 ? 2.175 1.373 1.027 1.00 93.69 85 LYS A CA 1
ATOM 638 C C . LYS A 1 85 ? 2.421 0.591 -0.249 1.00 93.69 85 LYS A C 1
ATOM 640 O O . LYS A 1 85 ? 2.922 -0.527 -0.227 1.00 93.69 85 LYS A O 1
ATOM 645 N N . ASN A 1 86 ? 2.090 1.245 -1.351 1.00 91.69 86 ASN A N 1
ATOM 646 C CA . ASN A 1 86 ?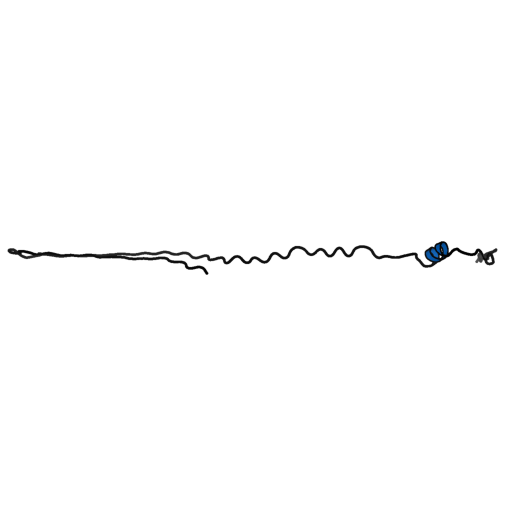 2.437 0.861 -2.705 1.00 91.69 86 ASN A CA 1
ATOM 647 C C . ASN A 1 86 ? 3.613 1.747 -3.107 1.00 91.69 86 ASN A C 1
ATOM 649 O O . ASN A 1 86 ? 3.514 2.973 -3.059 1.00 91.69 86 ASN A O 1
ATOM 653 N N . THR A 1 87 ? 4.769 1.155 -3.383 1.00 91.88 87 THR A N 1
ATOM 654 C CA . THR A 1 87 ? 5.979 1.917 -3.708 1.00 91.88 87 THR A CA 1
ATOM 655 C C . THR A 1 87 ? 6.632 1.310 -4.933 1.00 91.88 87 THR A C 1
ATOM 657 O O . THR A 1 87 ? 6.906 0.112 -4.962 1.00 91.88 87 THR A O 1
ATOM 660 N N . ILE A 1 88 ? 6.853 2.136 -5.953 1.00 88.19 88 ILE A N 1
ATOM 661 C CA . ILE A 1 88 ? 7.636 1.794 -7.141 1.00 88.19 88 ILE A CA 1
ATOM 662 C C . ILE A 1 88 ? 8.921 2.602 -7.044 1.00 88.19 88 ILE A C 1
ATOM 664 O O . ILE A 1 88 ? 8.877 3.829 -7.012 1.00 88.19 88 ILE A O 1
ATOM 668 N N . ASN A 1 89 ? 10.057 1.917 -6.986 1.00 88.44 89 ASN A N 1
ATOM 669 C CA . ASN A 1 89 ? 11.362 2.550 -7.098 1.00 88.44 89 ASN A CA 1
ATOM 670 C C . ASN A 1 89 ? 11.960 2.178 -8.458 1.00 88.44 89 ASN A C 1
ATOM 672 O O . ASN A 1 89 ? 12.096 0.993 -8.760 1.00 88.44 89 ASN A O 1
ATOM 676 N N . VAL A 1 90 ? 12.271 3.188 -9.271 1.00 83.00 90 VAL A N 1
ATOM 677 C CA . VAL A 1 90 ? 12.876 3.030 -10.5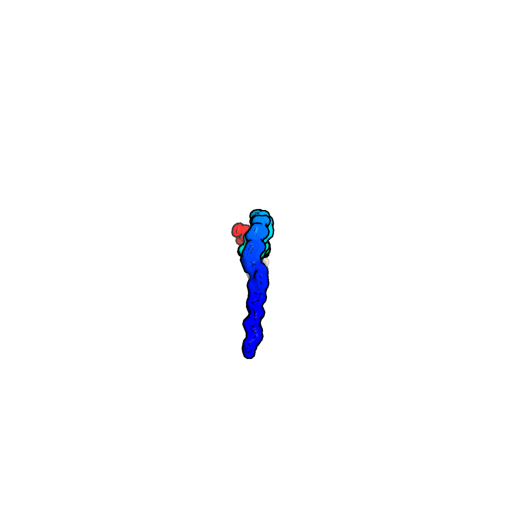97 1.00 83.00 90 VAL A CA 1
ATOM 678 C C . VAL A 1 90 ? 14.229 3.735 -10.578 1.00 83.00 90 VAL A C 1
ATOM 680 O O . VAL A 1 90 ? 14.280 4.941 -10.336 1.00 83.00 90 VAL A O 1
ATOM 683 N N . SER A 1 91 ? 15.310 2.992 -10.829 1.00 76.75 91 SER A N 1
ATOM 684 C CA . SER A 1 91 ? 16.685 3.506 -10.930 1.00 76.75 91 SER A CA 1
ATOM 685 C C . SER A 1 91 ? 17.378 3.112 -12.232 1.00 76.75 91 SER A C 1
ATOM 687 O O . SER A 1 91 ? 17.028 2.098 -12.882 1.00 76.75 91 SER A O 1
#

pLDDT: mean 77.95, std 12.98, range [47.69, 95.12]